Protein AF-Q0D8F5-F1 (afdb_monomer_lite)

Organism: Oryza sativa subsp. japonica (NCBI:txid39947)

InterPro domains:
  IPR024729 Ubiquitin carboxyl-terminal hydrolase 7, ICP0-binding domain [PF12436] (1-54)
  IPR029346 Ubiquitin carboxyl-terminal hydrolase, C-terminal [PF14533] (64-120)

Structure (mmCIF, N/CA/C/O backbone):
data_AF-Q0D8F5-F1
#
_entry.id   AF-Q0D8F5-F1
#
loop_
_atom_site.group_PDB
_atom_site.id
_atom_site.type_symbol
_atom_site.label_atom_id
_atom_site.label_alt_id
_atom_site.label_comp_id
_atom_site.label_asym_id
_atom_site.label_entity_id
_atom_site.label_seq_id
_atom_site.pdbx_PDB_ins_code
_atom_site.Cartn_x
_atom_site.Cartn_y
_atom_site.Cartn_z
_atom_site.occupancy
_atom_site.B_iso_or_equiv
_atom_site.auth_seq_id
_atom_site.auth_comp_id
_atom_site.auth_asym_id
_atom_site.auth_atom_id
_atom_site.pdbx_PDB_model_num
ATOM 1 N N . SER A 1 1 ? -15.114 -1.573 14.999 1.00 87.19 1 SER A N 1
ATOM 2 C CA . SER A 1 1 ? -14.340 -1.604 16.253 1.00 87.19 1 SER A CA 1
ATOM 3 C C . SER A 1 1 ? -12.970 -1.002 15.998 1.00 87.19 1 SER A C 1
ATOM 5 O O . SER A 1 1 ? -12.425 -1.235 14.929 1.00 87.19 1 SER A O 1
ATOM 7 N N . LYS A 1 2 ? -12.396 -0.254 16.951 1.00 90.31 2 LYS A N 1
ATOM 8 C CA . LYS A 1 2 ? -11.004 0.243 16.867 1.00 90.31 2 LYS A CA 1
ATOM 9 C C . LYS A 1 2 ? -9.956 -0.876 16.993 1.00 90.31 2 LYS A C 1
ATOM 11 O O . LYS A 1 2 ? -8.787 -0.652 16.701 1.00 90.31 2 LYS A O 1
ATOM 16 N N . ALA A 1 3 ? -10.387 -2.067 17.408 1.00 95.00 3 ALA A N 1
ATOM 17 C CA . ALA A 1 3 ? -9.555 -3.257 17.536 1.00 95.00 3 ALA A CA 1
ATOM 18 C C . ALA A 1 3 ? -9.446 -4.086 16.246 1.00 95.00 3 ALA A C 1
ATOM 20 O O . ALA A 1 3 ? -8.806 -5.129 16.281 1.00 95.00 3 ALA A O 1
ATOM 21 N N . PHE A 1 4 ? -10.072 -3.659 15.140 1.00 97.00 4 PHE A N 1
ATOM 22 C CA . PHE A 1 4 ? -9.976 -4.403 13.885 1.00 97.00 4 PHE A CA 1
ATOM 23 C C . PHE A 1 4 ? -8.530 -4.505 13.413 1.00 97.00 4 PHE A C 1
ATOM 25 O O . PHE A 1 4 ? -7.786 -3.527 13.478 1.00 97.00 4 PHE A O 1
ATOM 32 N N . THR A 1 5 ? -8.165 -5.683 12.932 1.00 97.38 5 THR A N 1
ATOM 33 C CA . THR A 1 5 ? -6.874 -5.966 12.315 1.00 97.38 5 THR A CA 1
ATOM 34 C C . THR A 1 5 ? -6.772 -5.345 10.924 1.00 97.38 5 THR A C 1
ATOM 36 O O . THR A 1 5 ? -7.772 -4.918 10.343 1.00 97.38 5 THR A O 1
ATOM 39 N N . TYR A 1 6 ? -5.561 -5.314 10.362 1.00 96.69 6 TYR A N 1
ATOM 40 C CA . TYR A 1 6 ? -5.345 -4.894 8.973 1.00 96.69 6 TYR A CA 1
ATOM 41 C C . TYR A 1 6 ? -6.269 -5.622 7.990 1.00 96.69 6 TYR A C 1
ATOM 43 O O . TYR A 1 6 ? -6.936 -4.970 7.188 1.00 96.69 6 TYR A O 1
ATOM 51 N N . ASP A 1 7 ? -6.344 -6.949 8.101 1.00 97.00 7 ASP A N 1
ATOM 52 C CA . ASP A 1 7 ? -7.105 -7.797 7.183 1.00 97.00 7 ASP A CA 1
ATOM 53 C C . ASP A 1 7 ? -8.617 -7.531 7.295 1.00 97.00 7 ASP A C 1
ATOM 55 O O . ASP A 1 7 ? -9.287 -7.336 6.284 1.00 97.00 7 ASP A O 1
ATOM 59 N N . GLU A 1 8 ? -9.145 -7.404 8.517 1.00 97.38 8 GLU A N 1
ATOM 60 C CA . GLU A 1 8 ? -10.563 -7.080 8.744 1.00 97.38 8 GLU A CA 1
ATOM 61 C C . GLU A 1 8 ? -10.942 -5.689 8.207 1.00 97.38 8 GLU A C 1
ATOM 63 O O . GLU A 1 8 ? -12.073 -5.472 7.762 1.00 97.38 8 GLU A O 1
ATOM 68 N N . VAL A 1 9 ? -10.017 -4.722 8.266 1.00 96.94 9 VAL A N 1
ATOM 69 C CA . VAL A 1 9 ? -10.238 -3.382 7.706 1.00 96.94 9 VAL A CA 1
ATOM 70 C C . VAL A 1 9 ? -10.306 -3.457 6.184 1.00 96.94 9 VAL A C 1
ATOM 72 O O . VAL A 1 9 ? -11.287 -2.980 5.612 1.00 96.94 9 VAL A O 1
ATOM 75 N N . VAL A 1 10 ? -9.316 -4.064 5.519 1.00 97.00 10 VAL A N 1
ATOM 76 C CA . VAL A 1 10 ? -9.320 -4.146 4.047 1.00 97.00 10 VAL A CA 1
ATOM 77 C C . VAL A 1 10 ? -10.474 -4.994 3.521 1.00 97.00 10 VAL A C 1
ATOM 79 O O . VAL A 1 10 ? -11.054 -4.628 2.507 1.00 97.00 10 VAL A O 1
ATOM 82 N N . GLU A 1 11 ? -10.887 -6.050 4.223 1.00 97.81 11 GLU A N 1
ATOM 83 C CA . GLU A 1 11 ? -12.049 -6.863 3.847 1.00 97.81 11 GLU A CA 1
ATOM 84 C C . GLU A 1 11 ? -13.341 -6.035 3.843 1.00 97.81 11 GLU A C 1
ATOM 86 O O . GLU A 1 11 ? -14.107 -6.057 2.879 1.00 97.81 11 GLU A O 1
ATOM 91 N N . LYS A 1 12 ? -13.560 -5.221 4.880 1.00 96.69 12 LYS A N 1
ATOM 92 C CA . LYS A 1 12 ? -14.721 -4.320 4.942 1.00 96.69 12 LYS A CA 1
ATOM 93 C C . LYS A 1 12 ? -14.679 -3.241 3.865 1.00 96.69 12 LYS A C 1
ATOM 95 O O . LYS A 1 12 ? -15.723 -2.895 3.310 1.00 96.69 12 LYS A O 1
ATOM 100 N N . VAL A 1 13 ? -13.495 -2.704 3.567 1.00 96.19 13 VAL A N 1
ATOM 101 C CA . VAL A 1 13 ? -13.326 -1.723 2.486 1.00 96.19 13 VAL A CA 1
ATOM 102 C C . VAL A 1 13 ? -13.603 -2.385 1.130 1.00 96.19 13 VAL A C 1
ATOM 104 O O . VAL A 1 13 ? -14.365 -1.834 0.342 1.00 96.19 13 VAL A O 1
ATOM 107 N N . ALA A 1 14 ? -13.092 -3.593 0.886 1.00 97.25 14 ALA A N 1
ATOM 108 C CA . ALA A 1 14 ? -13.333 -4.362 -0.336 1.00 97.25 14 ALA A CA 1
ATOM 109 C C . ALA A 1 14 ? -14.816 -4.645 -0.564 1.00 97.25 14 ALA A C 1
ATOM 111 O O . ALA A 1 14 ? -15.334 -4.340 -1.638 1.00 97.25 14 ALA A O 1
ATOM 112 N N . GLN A 1 15 ? -15.524 -5.112 0.468 1.00 97.50 15 GLN A N 1
ATOM 113 C CA . GLN A 1 15 ? -16.972 -5.327 0.416 1.00 97.50 15 GLN A CA 1
ATOM 114 C C . GLN A 1 15 ? -17.729 -4.046 0.050 1.00 97.50 15 GLN A C 1
ATOM 116 O O . GLN A 1 15 ? -18.699 -4.089 -0.704 1.00 97.50 15 GLN A O 1
ATOM 121 N N . LYS A 1 16 ? -17.289 -2.889 0.562 1.00 96.06 16 LYS A N 1
ATOM 122 C CA . LYS A 1 16 ? -17.939 -1.607 0.274 1.00 96.06 16 LYS A CA 1
ATOM 123 C C . LYS A 1 16 ? -17.662 -1.099 -1.143 1.00 96.06 16 LYS A C 1
ATOM 125 O O . LYS A 1 16 ? -18.508 -0.400 -1.697 1.00 96.06 16 LYS A O 1
ATOM 130 N N . LEU A 1 17 ? -16.498 -1.430 -1.698 1.00 94.38 17 LEU A N 1
ATOM 131 C CA . LEU A 1 17 ? -16.066 -1.031 -3.038 1.00 94.38 17 LEU A CA 1
ATOM 132 C C . LEU A 1 17 ? -16.448 -2.037 -4.132 1.00 94.38 17 LEU A C 1
ATOM 134 O O . LEU A 1 17 ? -16.329 -1.705 -5.307 1.00 94.38 17 LEU A O 1
ATOM 138 N N . GLY A 1 18 ? -16.888 -3.245 -3.769 1.00 95.06 18 GLY A N 1
ATOM 139 C CA . GLY A 1 18 ? -17.103 -4.334 -4.725 1.00 95.06 18 GLY A CA 1
ATOM 140 C C . GLY A 1 18 ? -15.795 -4.853 -5.331 1.00 95.06 18 GLY A C 1
ATOM 141 O O . GLY A 1 18 ? -15.766 -5.217 -6.500 1.00 95.06 18 GLY A O 1
ATOM 142 N N . VAL A 1 19 ? -14.702 -4.830 -4.562 1.00 95.44 19 VAL A N 1
ATOM 143 C CA . VAL A 1 19 ? -13.404 -5.380 -4.980 1.00 95.44 19 VAL A CA 1
ATOM 144 C C . VAL A 1 19 ? -13.337 -6.843 -4.552 1.00 95.44 19 VAL A C 1
ATOM 146 O O . VAL A 1 19 ? -13.473 -7.136 -3.367 1.00 95.44 19 VAL A O 1
ATOM 149 N N . ASP A 1 20 ? -13.087 -7.745 -5.501 1.00 95.38 20 ASP A N 1
ATOM 150 C CA . ASP A 1 20 ? -13.074 -9.195 -5.245 1.00 95.38 20 ASP A CA 1
ATOM 151 C C . ASP A 1 20 ? -11.933 -9.640 -4.319 1.00 95.38 20 ASP A C 1
ATOM 153 O O . ASP A 1 20 ? -12.087 -10.564 -3.525 1.00 95.38 20 ASP A O 1
ATOM 157 N N . ASP A 1 21 ? -10.776 -8.983 -4.428 1.00 96.31 21 ASP A N 1
ATOM 158 C CA . ASP A 1 21 ? -9.562 -9.321 -3.687 1.00 96.31 21 ASP A CA 1
ATOM 159 C C . ASP A 1 21 ? -9.172 -8.182 -2.726 1.00 96.31 21 ASP A C 1
ATOM 161 O O . ASP A 1 21 ? -8.612 -7.167 -3.163 1.00 96.31 21 ASP A O 1
ATOM 165 N N . PRO A 1 22 ? -9.413 -8.339 -1.410 1.00 97.25 22 PRO A N 1
ATOM 166 C CA . PRO A 1 22 ? -9.056 -7.340 -0.406 1.00 97.25 22 PRO A CA 1
ATOM 167 C C . PRO A 1 22 ? -7.564 -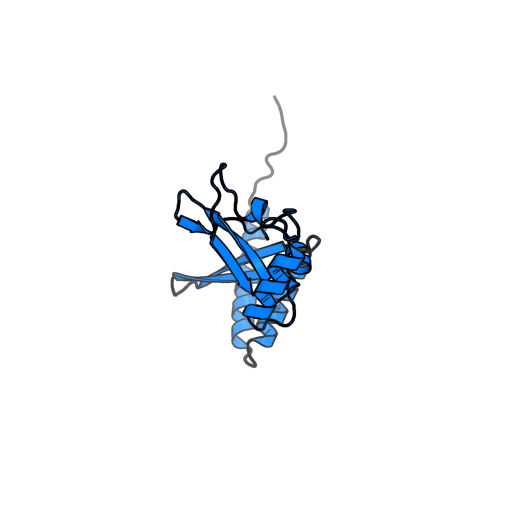7.013 -0.358 1.00 97.25 22 PRO A C 1
ATOM 169 O O . PRO A 1 22 ? -7.187 -5.913 0.044 1.00 97.25 22 PRO A O 1
ATOM 172 N N . THR A 1 23 ? -6.694 -7.931 -0.790 1.00 96.81 23 THR A N 1
ATOM 173 C CA . THR A 1 23 ? -5.243 -7.713 -0.762 1.00 96.81 23 THR A CA 1
ATOM 174 C C . THR A 1 23 ? -4.785 -6.675 -1.786 1.00 96.81 23 THR A C 1
ATOM 176 O O . THR A 1 23 ? -3.681 -6.146 -1.664 1.00 96.81 23 THR A O 1
ATOM 179 N N . LYS A 1 24 ? -5.636 -6.320 -2.757 1.00 96.75 24 LYS A N 1
ATOM 180 C CA . LYS A 1 24 ? -5.401 -5.218 -3.699 1.00 96.75 24 LYS A CA 1
ATOM 181 C C . LYS A 1 24 ? -5.669 -3.846 -3.090 1.00 96.75 24 LYS A C 1
ATOM 183 O O . LYS A 1 24 ? -5.403 -2.843 -3.738 1.00 96.75 24 LYS A O 1
ATOM 188 N N . ILE A 1 25 ? -6.174 -3.755 -1.864 1.00 97.00 25 ILE A N 1
ATOM 189 C CA . ILE A 1 25 ? -6.418 -2.464 -1.221 1.00 97.00 25 ILE A CA 1
ATOM 190 C C . ILE A 1 25 ? -5.158 -2.011 -0.495 1.00 97.00 25 ILE A C 1
ATOM 192 O O . ILE A 1 25 ? -4.633 -2.700 0.379 1.00 97.00 25 ILE A O 1
ATOM 196 N N . ARG A 1 26 ? -4.691 -0.806 -0.826 1.00 97.12 26 ARG A N 1
ATOM 197 C CA . ARG A 1 26 ? -3.614 -0.131 -0.098 1.00 97.12 26 ARG A CA 1
ATOM 198 C C . ARG A 1 26 ? -4.190 1.013 0.721 1.00 97.12 26 ARG A C 1
ATOM 200 O O . ARG A 1 26 ? -4.927 1.841 0.200 1.00 97.12 26 ARG A O 1
ATOM 207 N N . LEU A 1 27 ? -3.840 1.043 2.004 1.00 97.12 27 LEU A N 1
ATOM 208 C CA . LEU A 1 27 ? -4.324 2.025 2.972 1.00 97.12 27 LEU A CA 1
ATOM 209 C C . LEU A 1 27 ? -3.246 3.072 3.275 1.00 97.12 27 LEU A C 1
ATOM 211 O O . LEU A 1 27 ? -2.065 2.738 3.387 1.00 97.12 27 LEU A O 1
ATOM 215 N N . THR A 1 28 ? -3.658 4.320 3.483 1.00 97.25 28 THR A N 1
ATOM 216 C CA . THR A 1 28 ? -2.779 5.436 3.856 1.00 97.25 28 THR A CA 1
ATOM 217 C C . THR A 1 28 ? -3.416 6.249 4.977 1.00 97.25 28 THR A C 1
ATOM 219 O O . THR A 1 28 ? -4.539 6.731 4.838 1.00 97.25 28 THR A O 1
ATOM 222 N N . SER A 1 29 ? -2.704 6.423 6.093 1.00 95.81 29 SER A N 1
ATOM 223 C CA . SER A 1 29 ? -3.184 7.236 7.217 1.00 95.81 29 SER A CA 1
ATOM 224 C C . SER A 1 29 ? -3.277 8.716 6.858 1.00 95.81 29 SER A C 1
ATOM 226 O O . SER A 1 29 ? -2.539 9.219 6.006 1.00 95.81 29 SER A O 1
ATOM 228 N N . HIS A 1 30 ? -4.137 9.430 7.573 1.00 95.12 30 HIS A N 1
ATOM 229 C CA . HIS A 1 30 ? -4.252 10.876 7.482 1.00 95.12 30 HIS A CA 1
ATOM 230 C C . HIS A 1 30 ? -3.108 11.610 8.199 1.00 95.12 30 HIS A C 1
ATOM 232 O O . HIS A 1 30 ? -2.651 11.201 9.267 1.00 95.12 30 HIS A O 1
ATOM 238 N N . ASN A 1 31 ? -2.639 12.706 7.600 1.00 93.44 31 ASN A N 1
ATOM 239 C CA . ASN A 1 31 ? -1.706 13.640 8.214 1.00 93.44 31 ASN A CA 1
ATOM 240 C C . ASN A 1 31 ? -2.480 14.836 8.784 1.00 93.44 31 ASN A C 1
ATOM 242 O O . ASN A 1 31 ? -2.961 15.680 8.029 1.00 93.44 31 ASN A O 1
ATOM 246 N N . CYS A 1 32 ? -2.548 14.927 10.115 1.00 91.31 32 CYS A N 1
ATOM 247 C CA . CYS A 1 32 ? -3.276 15.982 10.821 1.00 91.31 32 CYS A CA 1
ATOM 248 C C . CYS A 1 32 ? -2.731 17.401 10.583 1.00 91.31 32 CYS A C 1
ATOM 250 O O . CYS A 1 32 ? -3.480 18.365 10.730 1.00 91.31 32 CYS A O 1
ATOM 252 N N . TYR A 1 33 ? -1.467 17.558 10.180 1.00 91.50 33 TYR A N 1
ATOM 253 C CA . TYR A 1 33 ? -0.894 18.877 9.906 1.00 91.50 33 TYR A CA 1
ATOM 254 C C . TYR A 1 33 ? -1.240 19.381 8.507 1.00 91.50 33 TYR A C 1
ATOM 256 O O . TYR A 1 33 ? -1.651 20.526 8.348 1.00 91.50 33 TYR A O 1
ATOM 264 N N . SER A 1 34 ? -1.071 18.536 7.488 1.00 93.25 34 SER A N 1
ATOM 265 C CA . SER A 1 34 ? -1.300 18.927 6.091 1.00 93.25 34 SER A CA 1
ATOM 266 C C . SER A 1 34 ? -2.729 18.689 5.613 1.00 93.25 34 SER A C 1
ATOM 268 O O . SER A 1 34 ? -3.063 19.099 4.506 1.00 93.25 34 SER A O 1
ATOM 270 N N . GLN A 1 35 ? -3.556 18.007 6.412 1.00 92.00 35 GLN A N 1
ATOM 271 C CA . GLN A 1 35 ? -4.910 17.589 6.042 1.00 92.00 35 GLN A CA 1
ATOM 272 C C . GLN A 1 35 ? -4.940 16.754 4.745 1.00 92.00 35 GLN A C 1
ATOM 274 O O . GLN A 1 35 ? -5.882 16.801 3.957 1.00 92.00 35 GLN A O 1
ATOM 279 N N . GLN A 1 36 ? -3.877 15.980 4.516 1.00 93.62 36 GLN A N 1
ATOM 280 C CA . GLN A 1 36 ? -3.661 15.154 3.326 1.00 93.62 36 GLN A CA 1
ATOM 281 C C . GLN A 1 36 ? -3.246 13.730 3.725 1.00 93.62 36 GLN A C 1
ATOM 283 O O . GLN A 1 36 ? -2.868 13.500 4.878 1.00 93.62 36 GLN A O 1
ATOM 288 N N . PRO A 1 37 ? -3.280 12.753 2.801 1.00 95.12 37 PRO A N 1
ATOM 289 C CA . PRO A 1 37 ? -2.692 11.443 3.052 1.00 95.12 37 PRO A CA 1
ATOM 290 C C . PRO A 1 37 ? -1.212 11.570 3.428 1.00 95.12 37 PRO A C 1
ATOM 292 O O . PRO A 1 37 ? -0.488 12.414 2.893 1.00 95.12 37 PRO A O 1
ATOM 295 N N . LYS A 1 38 ? -0.727 10.711 4.330 1.00 93.50 38 LYS A N 1
ATOM 296 C CA . LYS A 1 38 ? 0.712 10.621 4.595 1.00 93.50 38 LYS A CA 1
ATOM 297 C C . LYS A 1 38 ? 1.465 10.247 3.309 1.00 93.50 38 LYS A C 1
ATOM 299 O O . LYS A 1 38 ? 0.974 9.423 2.541 1.00 93.50 38 LYS A O 1
ATOM 304 N N . PRO A 1 39 ? 2.698 10.752 3.107 1.00 91.62 39 PRO A N 1
ATOM 305 C CA . PRO A 1 39 ? 3.488 10.428 1.915 1.00 91.62 39 PRO A CA 1
ATOM 306 C C . PRO A 1 39 ? 3.767 8.932 1.734 1.00 91.62 39 PRO A C 1
ATOM 308 O O . PRO A 1 39 ? 4.021 8.475 0.623 1.00 91.62 39 PRO A O 1
ATOM 311 N N . GLN A 1 40 ? 3.773 8.176 2.834 1.00 92.50 40 GLN A N 1
ATOM 312 C CA . GLN A 1 40 ? 4.045 6.747 2.833 1.00 92.50 40 GLN A CA 1
ATOM 313 C C . GLN A 1 40 ? 2.775 5.979 3.214 1.00 92.50 40 GLN A C 1
ATOM 315 O O . GLN A 1 40 ? 2.249 6.207 4.311 1.00 92.50 40 GLN A O 1
ATOM 320 N N . PRO A 1 41 ? 2.304 5.060 2.352 1.00 95.31 41 PRO A N 1
ATOM 321 C CA . PRO A 1 41 ? 1.189 4.187 2.679 1.00 95.31 41 PRO A CA 1
ATOM 322 C C . PRO A 1 41 ? 1.569 3.204 3.791 1.00 95.31 41 PRO A C 1
ATOM 324 O O . PRO A 1 41 ? 2.746 2.903 4.024 1.00 95.31 41 PRO A O 1
ATOM 327 N N . ILE A 1 42 ? 0.555 2.666 4.461 1.00 96.00 42 ILE A N 1
ATOM 328 C CA . ILE A 1 42 ? 0.714 1.616 5.466 1.00 96.00 42 ILE A CA 1
ATOM 329 C C . ILE A 1 42 ? 1.191 0.345 4.757 1.00 96.00 42 ILE A C 1
ATOM 331 O O . ILE A 1 42 ? 0.642 -0.057 3.727 1.00 96.00 42 ILE A O 1
ATOM 335 N N . LYS A 1 43 ? 2.236 -0.298 5.293 1.00 95.75 43 LYS A N 1
ATOM 336 C CA . LYS A 1 43 ? 2.732 -1.559 4.725 1.00 95.75 43 LYS A CA 1
ATOM 337 C C . LYS A 1 43 ? 1.724 -2.691 4.938 1.00 95.75 43 LYS A C 1
ATOM 339 O O . LYS A 1 43 ? 0.921 -2.614 5.864 1.00 95.75 43 LYS A O 1
ATOM 344 N N . TYR A 1 44 ? 1.792 -3.752 4.130 1.00 96.25 44 TYR A N 1
ATOM 345 C CA . TYR A 1 44 ? 0.928 -4.915 4.328 1.00 96.25 44 TYR A CA 1
ATOM 346 C C . TYR A 1 44 ? 1.110 -5.469 5.745 1.00 96.25 44 TYR A C 1
ATOM 348 O O . TYR A 1 44 ? 2.229 -5.828 6.117 1.00 96.25 44 TYR A O 1
ATOM 356 N N . ARG A 1 45 ? 0.033 -5.452 6.545 1.00 95.31 45 ARG A N 1
ATOM 357 C CA . ARG A 1 45 ? 0.049 -5.811 7.977 1.00 95.31 45 ARG A CA 1
ATOM 358 C C . ARG A 1 45 ? 1.136 -5.089 8.791 1.00 95.31 45 ARG A C 1
ATOM 360 O O . ARG A 1 45 ? 1.640 -5.609 9.778 1.00 95.31 45 ARG A O 1
ATOM 367 N N . GLY A 1 46 ? 1.520 -3.882 8.370 1.00 93.25 46 GLY A N 1
ATOM 368 C CA .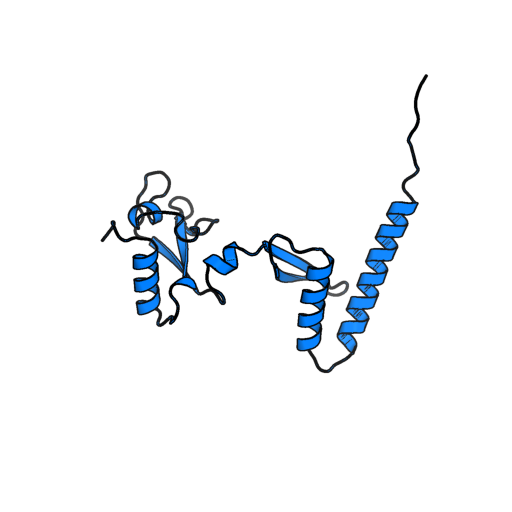 GLY A 1 46 ? 2.573 -3.094 9.020 1.00 93.25 46 GLY A CA 1
ATOM 369 C C . GLY A 1 46 ? 2.146 -2.446 10.337 1.00 93.25 46 GLY A C 1
ATOM 370 O O . GLY A 1 46 ? 2.982 -1.867 11.024 1.00 93.25 46 GLY A O 1
ATOM 371 N N . VAL A 1 47 ? 0.857 -2.517 10.658 1.00 93.94 47 VAL A N 1
ATOM 372 C CA . VAL A 1 47 ? 0.245 -2.058 11.905 1.00 93.94 47 VAL A CA 1
ATOM 373 C C . VAL A 1 47 ? -0.783 -3.092 12.340 1.00 93.94 47 VAL A C 1
ATOM 375 O O . VAL A 1 47 ? -1.426 -3.720 11.494 1.00 93.94 47 VAL A O 1
ATOM 378 N N . GLU A 1 48 ? -0.926 -3.277 13.648 1.00 93.00 48 GLU A N 1
ATOM 379 C CA . GLU A 1 48 ? -1.760 -4.348 14.188 1.00 93.00 48 GLU A CA 1
ATOM 380 C C . GLU A 1 48 ? -3.239 -3.984 14.183 1.00 93.00 48 GLU A C 1
ATOM 382 O O . GLU A 1 48 ? -4.064 -4.815 13.810 1.00 93.00 48 GLU A O 1
ATOM 387 N N . ARG A 1 49 ? -3.584 -2.756 14.594 1.00 96.19 49 ARG A N 1
ATOM 388 C CA . ARG A 1 49 ? -4.976 -2.358 14.824 1.00 96.19 49 ARG A CA 1
ATOM 389 C C . ARG A 1 49 ? -5.367 -1.130 14.018 1.00 96.19 49 ARG A C 1
ATOM 391 O O . ARG A 1 49 ? -4.551 -0.256 13.731 1.00 96.19 49 ARG A O 1
ATOM 398 N N . LEU A 1 50 ? -6.663 -1.010 13.737 1.00 95.62 50 LEU A N 1
ATOM 399 C CA . LEU A 1 50 ? -7.260 0.172 13.120 1.00 95.62 50 LEU A CA 1
ATOM 400 C C . LEU A 1 50 ? -6.929 1.443 13.908 1.00 95.62 50 LEU A C 1
ATOM 402 O O . LEU A 1 50 ? -6.672 2.480 13.309 1.00 95.62 50 LEU A O 1
ATOM 406 N N . LEU A 1 51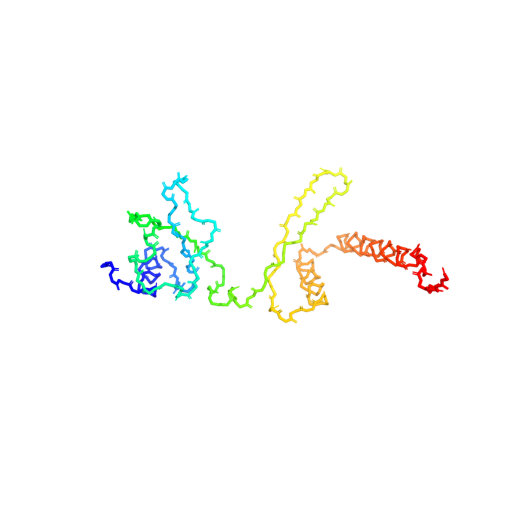 ? -6.892 1.371 15.242 1.00 95.06 51 LEU A N 1
ATOM 407 C CA . LEU A 1 51 ? -6.472 2.505 16.065 1.00 95.06 51 LEU A CA 1
ATOM 408 C C . LEU A 1 51 ? -5.081 3.027 15.668 1.00 95.06 51 LEU A C 1
ATOM 410 O O . LEU A 1 51 ? -4.905 4.234 15.541 1.00 95.06 51 LEU A O 1
ATOM 414 N N . ASP A 1 52 ? -4.130 2.135 15.400 1.00 94.62 52 ASP A N 1
ATOM 415 C CA . ASP A 1 52 ? -2.761 2.504 15.029 1.00 94.62 52 ASP A CA 1
ATOM 416 C C . ASP A 1 52 ? -2.695 3.102 13.616 1.00 94.62 52 ASP A C 1
ATOM 418 O O . ASP A 1 52 ? -1.872 3.972 13.343 1.00 94.62 52 ASP A O 1
ATOM 422 N N . MET A 1 53 ? -3.599 2.690 12.716 1.00 94.88 53 MET A N 1
ATOM 423 C CA . MET A 1 53 ? -3.746 3.295 11.382 1.00 94.88 53 MET A CA 1
ATOM 424 C C . MET A 1 53 ? -4.245 4.740 11.452 1.00 94.88 53 MET A C 1
ATOM 426 O O . MET A 1 53 ? -3.959 5.531 10.553 1.00 94.88 53 MET A O 1
ATOM 430 N N . LEU A 1 54 ? -5.012 5.060 12.492 1.00 95.06 54 LEU A N 1
ATOM 431 C CA . LEU A 1 54 ? -5.705 6.330 12.682 1.00 95.06 54 LEU A CA 1
ATOM 432 C C . LEU A 1 54 ? -4.907 7.339 13.522 1.00 95.06 54 LEU A C 1
ATOM 434 O O . LEU A 1 54 ? -5.273 8.514 13.568 1.00 95.06 54 LEU A O 1
ATOM 438 N N . ILE A 1 55 ? -3.832 6.909 14.188 1.00 93.81 55 ILE A N 1
ATOM 439 C CA . ILE A 1 55 ? -3.005 7.782 15.026 1.00 93.81 55 ILE A CA 1
ATOM 440 C C . ILE A 1 55 ? -1.852 8.384 14.217 1.00 93.81 55 ILE A C 1
ATOM 442 O O . ILE A 1 55 ? -1.035 7.689 13.609 1.00 93.81 55 ILE A O 1
ATOM 446 N N . HIS A 1 56 ? -1.723 9.706 14.290 1.00 91.06 56 HIS A N 1
ATOM 447 C CA . HIS A 1 56 ? -0.558 10.440 13.819 1.00 91.06 56 HIS A CA 1
ATOM 448 C C . HIS A 1 56 ? -0.139 11.475 14.869 1.00 91.06 56 HIS A C 1
ATOM 450 O O . HIS A 1 56 ? -0.951 12.300 15.269 1.00 91.06 56 HIS A O 1
ATOM 456 N N . TYR A 1 57 ? 1.111 11.417 15.349 1.00 86.81 57 TYR A N 1
ATOM 457 C CA . TYR A 1 57 ? 1.633 12.313 16.400 1.00 86.81 57 TYR A CA 1
ATOM 458 C C . TYR A 1 57 ? 0.715 12.427 17.633 1.00 86.81 57 TYR A C 1
ATOM 460 O O . TYR A 1 57 ? 0.383 13.520 18.082 1.00 86.81 57 TYR A O 1
ATOM 468 N N . ASN A 1 58 ? 0.275 11.284 18.168 1.00 86.75 58 ASN A N 1
ATOM 469 C CA . ASN A 1 58 ? -0.672 11.182 19.290 1.00 86.75 58 ASN A CA 1
ATOM 470 C C . ASN A 1 58 ? -2.047 11.837 19.060 1.00 86.75 58 ASN A C 1
ATOM 472 O O . ASN A 1 58 ? -2.868 11.862 19.975 1.00 86.75 58 ASN A O 1
ATOM 476 N N . GLN A 1 59 ? -2.345 12.309 17.849 1.00 89.31 59 GLN A N 1
ATOM 477 C CA . GLN A 1 59 ? -3.685 12.721 17.457 1.00 89.31 59 GLN A CA 1
ATOM 478 C C . GLN A 1 59 ? -4.374 11.574 16.731 1.00 89.31 59 GLN A C 1
ATOM 480 O O . GLN A 1 59 ? -3.815 10.972 15.816 1.00 89.31 59 GLN A O 1
ATOM 485 N N . THR A 1 60 ? -5.591 11.256 17.162 1.00 91.06 60 THR A N 1
ATOM 486 C CA . THR A 1 60 ? -6.423 10.256 16.489 1.00 91.06 60 THR A CA 1
ATOM 487 C C . THR A 1 60 ? -7.287 10.961 15.453 1.00 91.06 60 THR A C 1
ATOM 489 O O . THR A 1 60 ? -8.023 11.881 15.800 1.00 91.06 60 THR A O 1
ATOM 492 N N . SER A 1 61 ? -7.204 10.523 14.203 1.00 91.00 61 SER A N 1
ATOM 493 C CA . SER A 1 61 ? -8.123 10.900 13.132 1.00 91.00 61 SER A CA 1
ATOM 494 C C . SER A 1 61 ? -9.172 9.802 12.939 1.00 91.00 61 SER A C 1
ATOM 496 O O . SER A 1 61 ? -9.001 8.672 13.385 1.00 91.00 61 SER A O 1
ATOM 498 N N . ASP A 1 62 ? -10.275 10.115 12.281 1.00 91.31 62 ASP A N 1
ATOM 499 C CA . ASP A 1 62 ? -11.266 9.167 11.772 1.00 91.31 62 ASP A CA 1
ATOM 500 C C . ASP A 1 62 ? -11.134 8.944 10.253 1.00 91.31 62 ASP A C 1
ATOM 502 O O . ASP A 1 62 ? -11.941 8.235 9.654 1.00 91.31 62 ASP A O 1
ATOM 506 N N . ILE A 1 63 ? -10.088 9.505 9.632 1.00 93.38 63 ILE A N 1
ATOM 507 C CA . ILE A 1 63 ? -9.855 9.470 8.187 1.00 93.38 63 ILE A CA 1
ATOM 508 C C . ILE A 1 63 ? -8.783 8.433 7.839 1.00 93.38 63 ILE A C 1
ATOM 510 O O . ILE A 1 63 ? -7.660 8.455 8.351 1.00 93.38 63 ILE A O 1
ATOM 514 N N . LEU A 1 64 ? -9.116 7.566 6.883 1.00 94.75 64 LEU A N 1
ATOM 515 C CA . LEU A 1 64 ? -8.195 6.630 6.252 1.00 94.75 64 LEU A CA 1
ATOM 516 C C . LEU A 1 64 ? -8.389 6.687 4.736 1.00 94.75 64 LEU A C 1
ATOM 518 O O . LEU A 1 64 ? -9.509 6.565 4.243 1.00 94.75 64 LEU A O 1
ATOM 522 N N . TYR A 1 65 ? -7.302 6.879 3.998 1.00 96.56 65 TYR A N 1
ATOM 523 C CA . TYR A 1 65 ? -7.326 6.886 2.539 1.00 96.56 65 TYR A CA 1
ATOM 524 C C . TYR A 1 65 ? -7.069 5.480 2.012 1.00 96.56 65 TYR A C 1
ATOM 526 O O . TYR A 1 65 ? -6.341 4.701 2.633 1.00 96.56 65 TYR A O 1
ATOM 534 N N . TYR A 1 66 ? -7.638 5.171 0.853 1.00 96.81 66 TYR A N 1
ATOM 535 C CA . TYR A 1 66 ? -7.445 3.894 0.185 1.00 96.81 66 TYR A CA 1
ATOM 536 C C . TYR A 1 66 ? -7.183 4.094 -1.306 1.00 96.81 66 TYR A C 1
ATOM 538 O O . TYR A 1 66 ? -7.561 5.105 -1.896 1.00 96.81 66 TYR A O 1
ATOM 546 N N . GLU A 1 67 ? -6.576 3.090 -1.915 1.00 95.19 67 GLU A N 1
ATOM 547 C CA . GLU A 1 67 ? -6.502 2.928 -3.361 1.00 95.19 67 GLU A CA 1
ATOM 548 C C . GLU A 1 67 ? -6.593 1.442 -3.714 1.00 95.19 67 GLU A C 1
ATOM 550 O O . GLU A 1 67 ? -6.186 0.581 -2.927 1.00 95.19 67 GLU A O 1
ATOM 555 N N . VAL A 1 68 ? -7.136 1.150 -4.895 1.00 95.81 68 VAL A N 1
ATOM 556 C CA . VAL A 1 68 ? -7.229 -0.211 -5.432 1.00 95.81 68 VAL A CA 1
ATOM 557 C C . VAL A 1 68 ? -6.068 -0.422 -6.395 1.00 95.81 68 VAL A C 1
ATOM 559 O O . VAL A 1 68 ? -5.911 0.305 -7.374 1.00 95.81 68 VAL A O 1
ATOM 562 N N . LEU A 1 69 ? -5.235 -1.403 -6.083 1.00 93.31 69 LEU A N 1
ATOM 563 C CA . LEU A 1 69 ? -4.080 -1.805 -6.863 1.00 93.31 69 LEU A CA 1
ATOM 564 C C . LEU A 1 69 ? -4.485 -2.790 -7.961 1.00 93.31 69 LEU A C 1
ATOM 566 O O . LEU A 1 69 ? -5.488 -3.494 -7.875 1.00 93.31 69 LEU A O 1
ATOM 570 N N . ASP A 1 70 ? -3.645 -2.883 -8.981 1.00 90.25 70 ASP A N 1
ATOM 571 C CA . ASP A 1 70 ? -3.784 -3.860 -10.056 1.00 90.25 70 ASP A CA 1
ATOM 572 C C . ASP A 1 70 ? -3.271 -5.259 -9.669 1.00 90.25 70 ASP A C 1
ATOM 574 O O . ASP A 1 70 ? -3.767 -6.262 -10.184 1.00 90.25 70 ASP A O 1
ATOM 578 N N . ILE A 1 71 ? -2.339 -5.333 -8.715 1.00 92.94 71 ILE A N 1
ATOM 579 C CA . ILE A 1 71 ? -1.804 -6.572 -8.130 1.00 92.94 71 ILE A CA 1
ATOM 580 C C . ILE A 1 71 ? -1.915 -6.551 -6.594 1.00 92.94 71 ILE A C 1
ATOM 582 O O . ILE A 1 71 ? -1.950 -5.461 -6.011 1.00 92.94 71 ILE A O 1
ATOM 586 N N . PRO A 1 72 ? -1.932 -7.715 -5.918 1.00 96.56 72 PRO A N 1
ATOM 587 C CA . PRO A 1 72 ? -1.909 -7.798 -4.458 1.00 96.56 72 PRO A CA 1
ATOM 588 C C . PRO A 1 72 ? -0.788 -6.963 -3.823 1.00 96.56 72 PRO A C 1
ATOM 590 O O . PRO A 1 72 ? 0.365 -6.992 -4.259 1.00 96.56 72 PRO A O 1
ATOM 593 N N . LEU A 1 73 ? -1.095 -6.243 -2.742 1.00 95.38 73 LEU A N 1
ATOM 594 C CA . LEU A 1 73 ? -0.124 -5.428 -2.011 1.00 95.38 73 LEU A CA 1
ATOM 595 C C . LEU A 1 73 ? 1.111 -6.222 -1.536 1.00 95.38 73 LEU A C 1
ATOM 597 O O . LEU A 1 73 ? 2.214 -5.686 -1.672 1.00 95.38 73 LEU A O 1
ATOM 601 N N . PRO A 1 74 ? 0.997 -7.466 -1.017 1.00 95.06 74 PRO A N 1
ATOM 602 C CA . PRO A 1 74 ? 2.170 -8.259 -0.643 1.00 95.06 74 PRO A CA 1
ATOM 603 C C . PRO A 1 74 ? 3.128 -8.480 -1.818 1.00 95.06 74 PRO A C 1
ATOM 605 O O . PRO A 1 74 ? 4.341 -8.322 -1.672 1.00 95.06 74 PRO A O 1
ATOM 608 N N . GLU A 1 75 ? 2.577 -8.776 -2.997 1.00 94.06 75 GLU A N 1
ATOM 609 C CA . GLU A 1 75 ? 3.345 -8.952 -4.229 1.00 94.06 75 GLU A CA 1
ATOM 610 C C . GLU A 1 75 ? 3.978 -7.631 -4.655 1.00 94.06 75 GLU A C 1
ATOM 612 O O . GLU A 1 75 ? 5.184 -7.568 -4.884 1.00 94.06 75 GLU A O 1
ATOM 617 N N . LEU A 1 76 ? 3.208 -6.538 -4.652 1.00 91.69 76 LEU A N 1
ATOM 618 C CA . LEU A 1 76 ? 3.715 -5.207 -4.974 1.00 91.69 76 LEU A CA 1
ATOM 619 C C . LEU A 1 76 ? 4.902 -4.806 -4.082 1.00 91.69 76 LEU A C 1
ATOM 621 O O . LEU A 1 76 ? 5.865 -4.216 -4.567 1.00 91.69 76 LEU A O 1
ATOM 625 N N . GLN A 1 77 ? 4.865 -5.140 -2.788 1.00 90.31 77 GLN A N 1
ATOM 626 C CA . GLN A 1 77 ? 5.941 -4.847 -1.831 1.00 90.31 77 GLN A CA 1
ATOM 627 C C . GLN A 1 77 ? 7.169 -5.761 -1.969 1.00 90.31 77 GLN A C 1
ATOM 629 O O . GLN A 1 77 ? 8.266 -5.429 -1.486 1.00 90.31 77 GLN A O 1
ATOM 634 N N . ALA A 1 78 ? 7.017 -6.904 -2.637 1.00 89.56 78 ALA A N 1
ATOM 635 C CA . ALA A 1 78 ? 8.127 -7.760 -3.030 1.00 89.56 78 ALA A CA 1
ATOM 636 C C . ALA A 1 78 ? 8.887 -7.207 -4.251 1.00 89.56 78 ALA A C 1
ATOM 638 O O . ALA A 1 78 ? 10.045 -7.578 -4.455 1.00 89.56 78 ALA A O 1
ATOM 639 N N . LEU A 1 79 ? 8.297 -6.269 -5.000 1.00 88.19 79 LEU A N 1
ATOM 640 C CA . LEU A 1 79 ? 8.893 -5.647 -6.183 1.00 88.19 79 LEU A CA 1
ATOM 641 C C . LEU A 1 79 ? 9.639 -4.343 -5.845 1.00 88.19 79 LEU A C 1
ATOM 643 O O . LEU A 1 79 ? 9.342 -3.636 -4.882 1.00 88.19 79 LEU A O 1
ATOM 647 N N . LYS A 1 80 ? 10.623 -3.999 -6.675 1.00 81.75 80 LYS A N 1
ATOM 648 C CA . LYS A 1 80 ? 11.186 -2.652 -6.801 1.00 81.75 80 LYS A CA 1
ATOM 649 C C . LYS A 1 80 ? 10.478 -1.929 -7.937 1.00 81.75 80 LYS A C 1
ATOM 651 O O . LYS A 1 80 ? 10.276 -2.494 -9.008 1.00 81.75 80 LYS A O 1
ATOM 656 N N . THR A 1 81 ? 10.139 -0.663 -7.707 1.00 79.75 81 THR A N 1
ATOM 657 C CA . THR A 1 81 ? 9.613 0.218 -8.753 1.00 79.75 81 THR A CA 1
ATOM 658 C C . THR A 1 81 ? 10.731 1.122 -9.255 1.00 79.75 81 THR A C 1
ATOM 660 O O . THR A 1 81 ? 11.292 1.900 -8.487 1.00 79.75 81 THR A O 1
ATOM 663 N N . LEU A 1 82 ? 11.047 1.020 -10.539 1.00 75.88 82 LEU A N 1
ATOM 664 C CA . LEU A 1 82 ? 11.950 1.904 -11.260 1.00 75.88 82 LEU A CA 1
ATOM 665 C C . LEU A 1 82 ? 11.112 2.915 -12.036 1.00 75.88 82 LEU A C 1
ATOM 667 O O . LEU A 1 82 ? 10.266 2.535 -12.843 1.00 75.88 82 LEU A O 1
ATOM 671 N N . LYS A 1 83 ? 11.340 4.203 -11.786 1.00 72.25 83 LYS A N 1
ATOM 672 C CA . LYS A 1 83 ? 10.770 5.277 -12.600 1.00 72.25 83 LYS A CA 1
ATOM 673 C C . LYS A 1 83 ? 11.764 5.611 -13.701 1.00 72.25 83 LYS A C 1
ATOM 675 O O . LYS A 1 83 ? 12.873 6.048 -13.411 1.00 72.25 83 LYS A O 1
ATOM 680 N N . VAL A 1 84 ? 11.367 5.375 -14.942 1.00 73.12 84 VAL A N 1
ATOM 681 C CA . VAL A 1 84 ? 12.136 5.723 -16.131 1.00 73.12 84 VAL A CA 1
ATOM 682 C C . VAL A 1 84 ? 11.536 6.992 -16.707 1.00 73.12 84 VAL A C 1
ATOM 684 O O . VAL A 1 84 ? 10.369 7.014 -17.094 1.00 73.12 84 VAL A O 1
ATOM 687 N N . THR A 1 85 ? 12.336 8.046 -16.740 1.00 69.81 85 THR A N 1
ATOM 688 C CA . THR A 1 85 ? 11.952 9.326 -17.325 1.00 69.81 85 THR A CA 1
ATOM 689 C C . THR A 1 85 ? 12.467 9.380 -18.758 1.00 69.81 85 THR A C 1
ATOM 691 O O . THR A 1 85 ? 13.672 9.283 -18.986 1.00 69.81 85 THR A O 1
ATOM 694 N N . TYR A 1 86 ? 11.562 9.513 -19.721 1.00 67.94 86 TYR A N 1
ATOM 695 C CA . TYR A 1 86 ? 11.878 9.704 -21.129 1.00 67.94 86 TYR A CA 1
ATOM 696 C C . TYR A 1 86 ? 11.686 11.174 -21.496 1.00 67.94 86 TYR A C 1
ATOM 698 O O . TYR A 1 86 ? 10.596 11.727 -21.345 1.00 67.94 86 TYR A O 1
ATOM 706 N N . HIS A 1 87 ? 12.760 11.790 -21.983 1.00 67.69 87 HIS A N 1
ATOM 707 C CA . HIS A 1 87 ? 12.745 13.149 -22.505 1.00 67.69 87 HIS A CA 1
ATOM 708 C C . HIS A 1 87 ? 12.595 13.099 -24.020 1.00 67.69 87 HIS A C 1
ATOM 710 O O . HIS A 1 87 ? 13.461 12.570 -24.722 1.00 67.69 87 HIS A O 1
ATOM 716 N N . HIS A 1 88 ? 11.505 13.663 -24.531 1.00 59.97 88 HIS A N 1
ATOM 717 C CA . HIS A 1 88 ? 11.321 13.796 -25.965 1.00 59.97 88 HIS A CA 1
ATOM 718 C C . HIS A 1 88 ? 12.130 14.997 -26.474 1.00 59.97 88 HIS A C 1
ATOM 720 O O . HIS A 1 88 ? 11.794 16.147 -26.193 1.00 59.97 88 HIS A O 1
ATOM 726 N N . GLY A 1 89 ? 13.193 14.726 -27.239 1.00 55.84 89 GLY A N 1
ATOM 727 C CA . GLY A 1 89 ? 14.200 15.723 -27.637 1.00 55.84 89 GLY A CA 1
ATOM 728 C C . GLY A 1 89 ? 13.698 16.919 -28.457 1.00 55.84 89 GLY A C 1
ATOM 729 O O . GLY A 1 89 ? 14.442 17.876 -28.631 1.00 55.84 89 GLY A O 1
ATOM 730 N N . THR A 1 90 ? 12.459 16.896 -28.955 1.00 60.66 90 THR A N 1
ATOM 731 C CA . THR A 1 90 ? 11.895 17.962 -29.802 1.00 60.66 90 THR A CA 1
ATOM 732 C C . THR A 1 90 ? 10.704 18.697 -29.192 1.00 60.66 90 THR A C 1
ATOM 734 O O . THR A 1 90 ? 10.262 19.686 -29.767 1.00 60.66 90 THR A O 1
ATOM 737 N N . LYS A 1 91 ? 10.132 18.212 -28.082 1.00 59.50 91 LYS A N 1
ATOM 738 C CA . LYS A 1 91 ? 8.879 18.758 -27.520 1.00 59.50 91 LYS A CA 1
ATOM 739 C C . LYS A 1 91 ? 8.965 19.182 -26.057 1.00 59.50 91 LYS A C 1
ATOM 741 O O . LYS A 1 91 ? 7.952 19.597 -25.510 1.00 59.50 91 LYS A O 1
ATOM 746 N N . ASP A 1 92 ? 10.140 19.059 -25.437 1.00 60.34 92 ASP A N 1
ATOM 747 C CA . ASP A 1 92 ? 10.335 19.298 -23.996 1.00 60.34 92 ASP A CA 1
ATOM 748 C C . ASP A 1 92 ? 9.336 18.511 -23.118 1.00 60.34 92 ASP A C 1
ATOM 750 O O . ASP A 1 92 ? 9.033 18.847 -21.975 1.00 60.34 92 ASP A O 1
ATOM 754 N N . GLU A 1 93 ? 8.794 17.429 -23.682 1.00 53.72 93 GLU A N 1
ATOM 755 C CA . GLU A 1 93 ? 7.759 16.614 -23.074 1.00 53.72 93 GLU A CA 1
ATOM 756 C C . GLU A 1 93 ? 8.437 15.465 -22.332 1.00 53.72 93 GLU A C 1
ATOM 758 O O . GLU A 1 93 ? 9.214 14.689 -22.903 1.00 53.72 93 GLU A O 1
ATOM 763 N N . VAL A 1 94 ? 8.165 15.391 -21.032 1.00 63.41 94 VAL A N 1
ATOM 764 C CA . VAL A 1 94 ? 8.761 14.416 -20.127 1.00 63.41 94 VAL A CA 1
ATOM 765 C C . VAL A 1 94 ? 7.708 13.376 -19.783 1.00 63.41 94 VAL A C 1
ATOM 767 O O . VAL A 1 94 ? 6.749 13.663 -19.068 1.00 63.41 94 VAL A O 1
ATOM 770 N N . SER A 1 95 ? 7.886 12.152 -20.274 1.00 64.00 95 SER A N 1
ATOM 771 C CA . SER A 1 95 ? 7.022 11.024 -19.914 1.00 64.00 95 SER A CA 1
ATOM 772 C C . SER A 1 95 ? 7.710 10.161 -18.861 1.00 64.00 95 SER A C 1
ATOM 774 O O . SER A 1 95 ? 8.883 9.813 -18.985 1.00 64.00 95 SER A O 1
ATOM 776 N N . VAL A 1 96 ? 6.995 9.837 -17.783 1.00 66.31 96 VAL A N 1
ATOM 777 C CA . VAL A 1 96 ? 7.511 8.998 -16.695 1.00 66.31 96 VAL A CA 1
ATOM 778 C C . VAL A 1 96 ? 6.820 7.646 -16.749 1.00 66.31 96 VAL A C 1
ATOM 780 O O . VAL A 1 96 ? 5.620 7.537 -16.505 1.00 66.31 96 VAL A O 1
ATOM 783 N N . HIS A 1 97 ? 7.589 6.597 -17.016 1.00 72.06 97 HIS A N 1
ATOM 784 C CA . HIS A 1 97 ? 7.115 5.220 -17.014 1.00 72.06 97 HIS A CA 1
ATOM 785 C C . HIS A 1 97 ? 7.570 4.504 -15.745 1.00 72.06 97 HIS A C 1
ATOM 787 O O . HIS A 1 97 ? 8.743 4.532 -15.383 1.00 72.06 97 HIS A O 1
ATOM 793 N N . SER A 1 98 ? 6.638 3.846 -15.055 1.00 69.19 98 SER A N 1
ATOM 794 C CA . SER A 1 98 ? 6.951 3.048 -13.866 1.00 69.19 98 SER A CA 1
ATOM 795 C C . SER A 1 98 ? 7.051 1.571 -14.233 1.00 69.19 98 SER A C 1
ATOM 797 O O . SER A 1 98 ? 6.108 0.977 -14.752 1.00 69.19 98 SER A O 1
ATOM 799 N N . ILE A 1 99 ? 8.202 0.976 -13.945 1.00 78.00 99 ILE A N 1
ATOM 800 C CA . ILE A 1 99 ? 8.510 -0.432 -14.180 1.00 78.00 99 ILE A CA 1
ATOM 801 C C . ILE A 1 99 ? 8.621 -1.120 -12.826 1.00 78.00 99 ILE A C 1
ATOM 803 O O . ILE A 1 99 ? 9.335 -0.641 -11.949 1.00 78.00 99 ILE A O 1
ATOM 807 N N . ARG A 1 100 ? 7.917 -2.237 -12.641 1.00 83.50 100 ARG A N 1
ATOM 808 C CA . ARG A 1 100 ? 7.967 -3.025 -11.405 1.00 83.50 100 ARG A CA 1
ATOM 809 C C . ARG A 1 100 ? 8.663 -4.345 -11.682 1.00 83.50 100 ARG A C 1
ATOM 811 O O . ARG A 1 100 ? 8.221 -5.086 -12.550 1.00 83.50 100 ARG A O 1
ATOM 818 N N . LEU A 1 101 ? 9.739 -4.613 -10.952 1.00 83.62 101 LEU A N 1
ATOM 819 C CA . LEU A 1 101 ? 10.602 -5.775 -11.150 1.00 83.62 101 LEU A CA 1
ATOM 820 C C . LEU A 1 101 ? 10.981 -6.409 -9.807 1.00 83.62 101 LEU A C 1
ATOM 822 O O . LEU A 1 101 ? 11.002 -5.710 -8.792 1.00 83.62 101 LEU A O 1
ATOM 826 N N . PRO A 1 102 ? 11.298 -7.711 -9.766 1.00 85.44 102 PRO A N 1
ATOM 827 C CA . PRO A 1 102 ? 11.860 -8.357 -8.584 1.00 85.44 102 PRO A CA 1
ATOM 828 C C . PRO A 1 102 ? 13.075 -7.622 -7.991 1.00 85.44 102 PRO A C 1
ATOM 830 O O . PRO A 1 102 ? 13.840 -6.942 -8.673 1.00 85.44 102 PRO A O 1
ATOM 833 N N . LYS A 1 103 ? 13.293 -7.760 -6.677 1.00 80.12 103 LYS A N 1
ATOM 834 C CA . LYS A 1 103 ? 14.385 -7.053 -5.973 1.00 80.12 103 LYS A CA 1
ATOM 835 C C . LYS A 1 103 ? 15.792 -7.442 -6.438 1.00 80.12 103 LYS A C 1
ATOM 837 O O . LYS A 1 103 ? 16.709 -6.639 -6.257 1.00 80.12 103 LYS A O 1
ATOM 842 N N . ASN A 1 104 ? 15.944 -8.637 -7.003 1.00 82.81 104 ASN A N 1
ATOM 843 C CA . ASN A 1 104 ? 17.178 -9.196 -7.555 1.00 82.81 104 ASN A CA 1
ATOM 844 C C . ASN A 1 104 ? 17.351 -8.931 -9.062 1.00 82.81 104 ASN A C 1
ATOM 846 O O . ASN A 1 104 ? 18.284 -9.465 -9.655 1.00 82.81 104 ASN A O 1
ATOM 850 N N . SER A 1 105 ? 16.470 -8.139 -9.680 1.00 81.19 105 SER A N 1
ATOM 851 C CA . SER A 1 105 ? 16.549 -7.852 -11.109 1.00 81.19 105 SER A CA 1
ATOM 852 C C . SER A 1 105 ? 17.816 -7.097 -11.491 1.00 81.19 105 SER A C 1
ATOM 854 O O . SER A 1 105 ? 18.279 -6.189 -10.796 1.00 81.19 105 SER A O 1
ATOM 856 N N . THR A 1 106 ? 18.350 -7.478 -12.642 1.00 80.12 106 THR A N 1
ATOM 857 C CA . THR A 1 106 ? 19.515 -6.889 -13.290 1.00 80.12 106 THR A CA 1
ATOM 858 C C . THR A 1 106 ? 19.097 -5.818 -14.294 1.00 80.12 106 THR A C 1
ATOM 860 O O . THR A 1 106 ? 17.929 -5.693 -14.662 1.00 80.12 106 THR A O 1
ATOM 863 N N . VAL A 1 107 ? 20.070 -5.061 -14.807 1.00 73.75 107 VAL A N 1
ATOM 864 C CA . VAL A 1 107 ? 19.834 -4.112 -15.909 1.00 73.75 107 VAL A CA 1
ATOM 865 C C . VAL A 1 107 ? 19.275 -4.824 -17.152 1.00 73.75 107 VAL A C 1
ATOM 867 O O . VAL A 1 107 ? 18.444 -4.256 -17.856 1.00 73.75 107 VAL A O 1
ATOM 870 N N . GLY A 1 108 ? 19.668 -6.080 -17.399 1.00 76.06 108 GLY A N 1
ATOM 871 C CA . GLY A 1 108 ? 19.137 -6.882 -18.505 1.00 76.06 108 GLY A CA 1
ATOM 872 C C . GLY A 1 108 ? 17.631 -7.135 -18.390 1.00 76.06 108 GLY A C 1
ATOM 873 O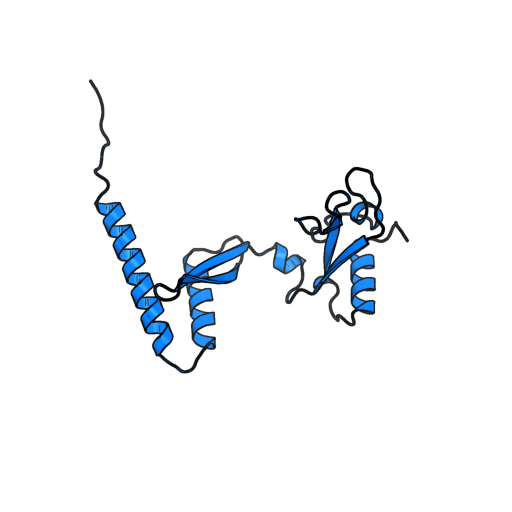 O . GLY A 1 108 ? 16.912 -7.020 -19.382 1.00 76.06 108 GLY A O 1
ATOM 874 N N . ASP A 1 109 ? 17.140 -7.384 -17.176 1.00 77.75 109 ASP A N 1
ATOM 875 C CA . ASP A 1 109 ? 15.714 -7.613 -16.915 1.00 77.75 109 ASP A CA 1
ATOM 876 C C . ASP A 1 109 ? 14.886 -6.345 -17.151 1.00 77.75 109 ASP A C 1
ATOM 878 O O . ASP A 1 109 ? 13.809 -6.405 -17.742 1.00 77.75 109 ASP A O 1
ATOM 882 N N . VAL A 1 110 ? 15.430 -5.181 -16.772 1.00 73.94 110 VAL A N 1
ATOM 883 C CA . VAL A 1 110 ? 14.818 -3.873 -17.061 1.00 73.94 110 VAL A CA 1
ATOM 884 C C . VAL A 1 110 ? 14.673 -3.669 -18.565 1.00 73.94 110 VAL A C 1
ATOM 886 O O . VAL A 1 110 ? 13.610 -3.278 -19.041 1.00 73.94 110 VAL A O 1
ATOM 889 N N . LEU A 1 111 ? 15.728 -3.963 -19.328 1.00 75.50 111 LEU A N 1
ATOM 890 C CA . LEU A 1 111 ? 15.714 -3.803 -20.780 1.00 75.50 111 LEU A CA 1
ATOM 891 C C . LEU A 1 111 ? 14.723 -4.747 -21.454 1.00 75.50 111 LEU A C 1
ATOM 893 O O . LEU A 1 111 ? 14.057 -4.343 -22.405 1.00 75.50 111 LEU A O 1
ATOM 897 N N . ASN A 1 112 ? 14.603 -5.978 -20.966 1.00 77.62 112 ASN A N 1
ATOM 898 C CA . ASN A 1 112 ? 13.652 -6.944 -21.503 1.00 77.62 112 ASN A CA 1
ATOM 899 C C . ASN A 1 112 ? 12.197 -6.556 -21.203 1.00 77.62 112 ASN A C 1
ATOM 901 O O . ASN A 1 112 ? 11.357 -6.687 -22.091 1.00 77.62 112 ASN A O 1
ATOM 905 N N . ASP A 1 113 ? 11.903 -6.021 -20.014 1.00 75.50 113 ASP A N 1
ATOM 906 C CA . ASP A 1 113 ? 10.565 -5.521 -19.660 1.00 75.50 113 ASP A CA 1
ATOM 907 C C . ASP A 1 113 ? 10.168 -4.281 -20.481 1.00 75.50 113 ASP A C 1
ATOM 909 O O . ASP A 1 113 ? 9.044 -4.183 -20.974 1.00 75.50 113 ASP A O 1
ATOM 913 N N . ILE A 1 114 ? 11.108 -3.356 -20.712 1.00 72.62 114 ILE A N 1
ATOM 914 C CA . ILE A 1 114 ? 10.878 -2.214 -21.612 1.00 72.62 114 ILE A CA 1
ATOM 915 C C . ILE A 1 114 ? 10.614 -2.713 -23.030 1.00 72.62 114 ILE A C 1
ATOM 917 O O . ILE A 1 114 ? 9.649 -2.291 -23.665 1.00 72.62 114 ILE A O 1
ATOM 921 N N . LYS A 1 115 ? 11.452 -3.630 -23.527 1.00 69.06 115 LYS A N 1
ATOM 922 C CA . LYS A 1 115 ? 11.300 -4.211 -24.862 1.00 69.06 115 LYS A CA 1
ATOM 923 C C . LYS A 1 115 ? 9.934 -4.867 -25.025 1.00 69.06 115 LYS A C 1
ATOM 925 O O . LYS A 1 115 ? 9.237 -4.541 -25.978 1.00 69.06 115 LYS A O 1
ATOM 930 N N . SER A 1 116 ? 9.526 -5.742 -24.105 1.00 69.06 116 SER A N 1
ATOM 931 C CA . SER A 1 116 ? 8.240 -6.445 -24.196 1.00 69.06 116 SER A CA 1
ATOM 932 C C . SER A 1 116 ? 7.060 -5.470 -24.224 1.00 69.06 116 SER A C 1
ATOM 934 O O . SER A 1 116 ? 6.183 -5.605 -25.074 1.00 69.06 116 SER A O 1
ATOM 936 N N . LYS A 1 117 ? 7.079 -4.417 -23.398 1.00 64.81 117 LYS A N 1
ATOM 937 C CA . LYS A 1 117 ? 6.052 -3.364 -23.406 1.00 64.81 117 LYS A CA 1
ATOM 938 C C . LYS A 1 117 ? 6.026 -2.560 -24.706 1.00 64.81 117 LYS A C 1
ATOM 940 O O . LYS A 1 117 ? 4.948 -2.188 -25.156 1.00 64.81 117 LYS A O 1
ATOM 945 N N . VAL A 1 118 ? 7.178 -2.332 -25.340 1.00 56.81 118 VAL A N 1
ATOM 946 C CA . VAL A 1 118 ? 7.263 -1.690 -26.664 1.00 56.81 118 VAL A CA 1
ATOM 947 C C . VAL A 1 118 ? 6.708 -2.604 -27.764 1.00 56.81 118 VAL A C 1
ATOM 949 O O . VAL A 1 118 ? 5.982 -2.119 -28.629 1.00 56.81 118 VAL A O 1
ATOM 952 N N . TYR A 1 119 ? 6.965 -3.918 -27.707 1.00 51.03 119 TYR A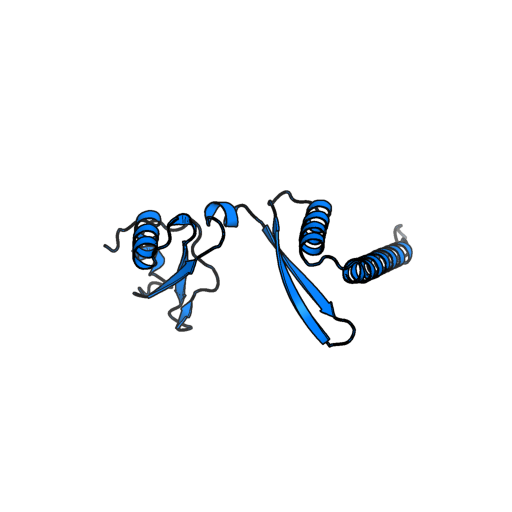 N 1
ATOM 953 C CA . TYR A 1 119 ? 6.440 -4.889 -28.681 1.00 51.03 119 TYR A CA 1
ATOM 954 C C . TYR A 1 119 ? 4.914 -5.043 -28.628 1.00 51.03 119 TYR A C 1
ATOM 956 O O . TYR A 1 119 ? 4.289 -5.209 -29.671 1.00 51.03 119 TYR A O 1
ATOM 964 N N . PHE A 1 120 ? 4.300 -4.944 -27.446 1.00 44.66 120 PHE A N 1
ATOM 965 C CA . PHE A 1 120 ? 2.837 -4.935 -27.324 1.00 44.66 120 PHE A CA 1
ATOM 966 C C . PHE A 1 120 ? 2.198 -3.602 -27.740 1.00 44.66 120 PHE A C 1
ATOM 968 O O . PHE A 1 120 ? 0.992 -3.556 -27.974 1.00 44.66 120 PHE A O 1
ATOM 975 N N . CYS A 1 121 ? 2.977 -2.519 -27.850 1.00 42.78 121 CYS A N 1
ATOM 976 C CA . CYS A 1 121 ? 2.429 -1.182 -28.049 1.00 42.78 121 CYS A CA 1
ATOM 977 C C . CYS A 1 121 ? 2.106 -0.839 -29.514 1.00 42.78 121 CYS A C 1
ATOM 979 O O . CYS A 1 121 ? 1.363 0.108 -29.714 1.00 42.78 121 CYS A O 1
ATOM 981 N N . THR A 1 122 ? 2.572 -1.551 -30.555 1.00 43.19 122 THR A N 1
ATOM 982 C CA . THR A 1 122 ? 2.076 -1.311 -31.940 1.00 43.19 122 THR A CA 1
ATOM 983 C C . THR A 1 122 ? 2.502 -2.377 -32.970 1.00 43.19 122 THR A C 1
ATOM 985 O O . THR A 1 122 ? 3.606 -2.909 -32.881 1.00 43.19 122 THR A O 1
ATOM 988 N N . PRO A 1 123 ? 1.714 -2.594 -34.047 1.00 46.19 123 PRO A N 1
ATOM 989 C CA . PRO A 1 123 ? 2.140 -3.300 -35.260 1.00 46.19 123 PRO A CA 1
ATOM 990 C C . PRO A 1 123 ? 2.975 -2.420 -36.220 1.00 46.19 123 PRO A C 1
ATOM 992 O O . PRO A 1 123 ? 2.967 -2.645 -37.428 1.00 46.19 123 PRO A O 1
ATOM 995 N N . TYR A 1 124 ? 3.704 -1.408 -35.730 1.00 47.56 124 TYR A N 1
ATOM 996 C CA . TYR A 1 124 ? 4.415 -0.454 -36.590 1.00 47.56 124 TYR A CA 1
ATOM 997 C C . TYR A 1 124 ? 5.876 -0.279 -36.149 1.00 47.56 124 TYR A C 1
ATOM 999 O O . TYR A 1 124 ? 6.183 0.361 -35.146 1.00 47.56 124 TYR A O 1
ATOM 1007 N N . LEU A 1 125 ? 6.779 -0.837 -36.964 1.00 45.84 125 LEU A N 1
ATOM 1008 C CA . LEU A 1 125 ? 8.251 -0.892 -36.883 1.00 45.84 125 LEU A CA 1
ATOM 1009 C C . LEU A 1 125 ? 8.996 0.434 -36.583 1.00 45.84 125 LEU A C 1
ATOM 1011 O O . LEU A 1 125 ? 10.219 0.432 -36.446 1.00 45.84 125 LEU A O 1
ATOM 1015 N N . TRP A 1 126 ? 8.303 1.568 -36.500 1.00 47.47 126 TRP A N 1
ATOM 1016 C CA . TRP A 1 126 ? 8.905 2.903 -36.496 1.00 47.47 126 TRP A CA 1
ATOM 1017 C C . TRP A 1 126 ? 9.361 3.373 -35.099 1.00 47.47 126 TRP A C 1
ATOM 1019 O O . TRP A 1 126 ? 10.406 4.008 -34.980 1.00 47.47 126 TRP A O 1
ATOM 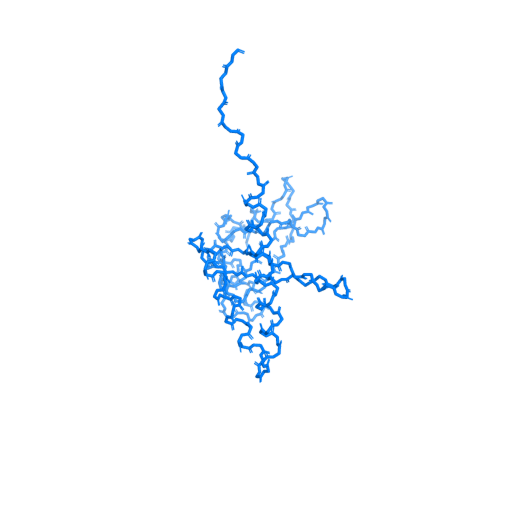1029 N N . CYS A 1 127 ? 8.672 2.975 -34.018 1.00 44.03 127 CYS A N 1
ATOM 1030 C CA . CYS A 1 127 ? 9.090 3.308 -32.642 1.00 44.03 127 CYS A CA 1
ATOM 1031 C C . CYS A 1 127 ? 10.365 2.569 -32.199 1.00 44.03 127 CYS A C 1
ATOM 1033 O O . CYS A 1 127 ? 11.169 3.103 -31.435 1.00 44.03 127 CYS A O 1
ATOM 1035 N N . VAL A 1 128 ? 10.578 1.347 -32.699 1.00 48.41 128 VAL A N 1
ATOM 1036 C CA . VAL A 1 128 ? 11.736 0.518 -32.329 1.00 48.41 128 VAL A CA 1
ATOM 1037 C C . VAL A 1 128 ? 13.034 1.111 -32.876 1.00 48.41 128 VAL A C 1
ATOM 1039 O O . VAL A 1 128 ? 14.031 1.138 -32.156 1.00 48.41 128 VAL A O 1
ATOM 1042 N N . PHE A 1 129 ? 13.020 1.650 -34.101 1.00 49.22 129 PHE A N 1
ATOM 1043 C CA . PHE A 1 129 ? 14.198 2.286 -34.700 1.00 49.22 129 PHE A CA 1
ATOM 1044 C C . PHE A 1 129 ? 14.679 3.492 -33.887 1.00 49.22 129 PHE A C 1
ATOM 1046 O O . PHE A 1 129 ? 15.876 3.629 -33.645 1.00 49.22 129 PHE A O 1
ATOM 1053 N N . HIS A 1 130 ? 13.758 4.317 -33.388 1.00 53.03 130 HIS A N 1
ATOM 1054 C CA . HIS A 1 130 ? 14.125 5.509 -32.626 1.00 53.03 130 HIS A CA 1
ATOM 1055 C C . HIS A 1 130 ? 14.676 5.175 -31.231 1.00 53.03 130 HIS A C 1
ATOM 1057 O O . HIS A 1 130 ? 15.653 5.777 -30.788 1.00 53.03 130 HIS A O 1
ATOM 1063 N N . ILE A 1 131 ? 14.116 4.164 -30.557 1.00 53.31 131 ILE A N 1
ATOM 1064 C CA . ILE A 1 131 ? 14.608 3.718 -29.245 1.00 53.31 131 ILE A CA 1
ATOM 1065 C C . ILE A 1 131 ? 15.973 3.024 -29.372 1.00 53.31 131 ILE A C 1
ATOM 1067 O O . ILE A 1 131 ? 16.863 3.297 -28.567 1.00 53.31 131 ILE A O 1
ATOM 1071 N N . LEU A 1 132 ? 16.183 2.176 -30.390 1.00 48.94 132 LEU A N 1
ATOM 1072 C CA . LEU A 1 132 ? 17.483 1.528 -30.616 1.00 48.94 132 LEU A CA 1
ATOM 1073 C C . LEU A 1 132 ? 18.587 2.547 -30.928 1.00 48.94 132 LEU A C 1
ATOM 1075 O O . LEU A 1 132 ? 19.696 2.431 -30.405 1.00 48.94 132 LEU A O 1
ATOM 1079 N N . GLN A 1 133 ? 18.280 3.549 -31.755 1.00 49.16 133 GLN A N 1
ATOM 1080 C CA . GLN A 1 133 ? 19.241 4.571 -32.164 1.00 49.16 133 GLN A CA 1
ATOM 1081 C C . GLN A 1 133 ? 19.665 5.460 -30.986 1.00 49.16 133 GLN A C 1
ATOM 1083 O O . GLN A 1 133 ? 20.846 5.771 -30.845 1.00 49.16 133 GLN A O 1
ATOM 1088 N N . LEU A 1 134 ? 18.735 5.784 -30.082 1.00 50.03 134 LEU A N 1
ATOM 1089 C CA . LEU A 1 134 ? 19.023 6.528 -28.853 1.00 50.03 134 LEU A CA 1
ATOM 1090 C C . LEU A 1 134 ? 19.816 5.698 -27.833 1.00 50.03 134 LEU A C 1
ATOM 1092 O O . LEU A 1 134 ? 20.720 6.222 -27.185 1.00 50.03 134 LEU A O 1
ATOM 1096 N N . PHE A 1 135 ? 19.536 4.396 -27.722 1.00 58.41 135 PHE A N 1
ATOM 1097 C CA . PHE A 1 135 ? 20.272 3.507 -26.820 1.00 58.41 135 PHE A CA 1
ATOM 1098 C C . PHE A 1 135 ? 21.728 3.310 -27.269 1.00 58.41 135 PHE A C 1
ATOM 1100 O O . PHE A 1 135 ? 22.643 3.346 -26.449 1.00 58.41 135 PHE A O 1
ATOM 1107 N N . TYR A 1 136 ? 21.955 3.166 -28.578 1.00 52.91 136 TYR A N 1
ATOM 1108 C CA . TYR A 1 136 ? 23.298 3.090 -29.157 1.00 52.91 136 TYR A CA 1
ATOM 1109 C C . TYR A 1 136 ? 24.092 4.384 -28.926 1.00 52.91 136 TYR A C 1
ATOM 1111 O O . TYR A 1 136 ? 25.261 4.326 -28.544 1.00 52.91 136 TYR A O 1
ATOM 1119 N N . LEU A 1 137 ? 23.446 5.549 -29.063 1.00 52.75 137 LEU A N 1
ATOM 1120 C CA . LEU A 1 137 ? 24.075 6.844 -28.793 1.00 52.75 137 LEU A CA 1
ATOM 1121 C C . LEU A 1 137 ? 24.482 6.995 -27.317 1.00 52.75 137 LEU A C 1
ATOM 1123 O O . LEU A 1 137 ? 25.582 7.461 -27.025 1.00 52.75 137 LEU A O 1
ATOM 1127 N N . LEU A 1 138 ? 23.621 6.556 -26.393 1.00 50.03 138 LEU A N 1
ATOM 1128 C CA . LEU A 1 138 ? 23.860 6.637 -24.951 1.00 50.03 138 LEU A CA 1
ATOM 1129 C C . LEU A 1 138 ? 25.017 5.723 -24.506 1.00 50.03 138 LEU A C 1
ATOM 1131 O O . LEU A 1 138 ? 25.856 6.118 -23.692 1.00 50.03 138 LEU A O 1
ATOM 1135 N N . VAL A 1 139 ? 25.086 4.510 -25.066 1.00 57.72 139 VAL A N 1
ATOM 1136 C CA . VAL A 1 139 ? 26.179 3.556 -24.814 1.00 57.72 139 VAL A CA 1
ATOM 1137 C C . VAL A 1 139 ? 27.496 4.058 -25.417 1.00 57.72 139 VAL A C 1
ATOM 1139 O O . VAL A 1 139 ? 28.531 3.993 -24.758 1.00 57.72 139 VAL A O 1
ATOM 1142 N N . LEU A 1 140 ? 27.475 4.629 -26.626 1.00 52.81 140 LEU A N 1
ATOM 1143 C CA . LEU A 1 140 ? 28.664 5.245 -27.225 1.00 52.81 140 LEU A CA 1
ATOM 1144 C C . LEU A 1 140 ? 29.168 6.434 -26.409 1.00 52.81 140 LEU A C 1
ATOM 1146 O O . LEU A 1 140 ? 30.365 6.517 -26.148 1.00 52.81 140 LEU A O 1
ATOM 1150 N N . GLN A 1 141 ? 28.289 7.333 -25.963 1.00 45.69 141 GLN A N 1
ATOM 1151 C CA . GLN A 1 141 ? 28.695 8.458 -25.120 1.00 45.69 141 GLN A CA 1
ATOM 1152 C C . GLN A 1 141 ? 29.326 7.973 -23.813 1.00 45.69 141 GLN A C 1
ATOM 1154 O O . GLN A 1 141 ? 30.428 8.401 -23.482 1.00 45.69 141 GLN A O 1
ATOM 1159 N N . SER A 1 142 ? 28.701 7.030 -23.107 1.00 48.41 142 SER A N 1
ATOM 1160 C CA . SER A 1 142 ? 29.249 6.490 -21.853 1.00 48.41 142 SER A CA 1
ATOM 1161 C C . SER A 1 142 ? 30.580 5.742 -22.038 1.00 48.41 142 SER A C 1
ATOM 1163 O O . SER A 1 142 ? 31.473 5.895 -21.206 1.00 48.41 142 SER A O 1
ATOM 1165 N N . LEU A 1 143 ? 30.778 5.027 -23.152 1.00 42.62 143 LEU A N 1
ATOM 1166 C CA . LEU A 1 143 ? 32.074 4.430 -23.508 1.00 42.62 143 LEU A CA 1
ATOM 1167 C C . LEU A 1 143 ? 33.133 5.481 -23.875 1.00 42.62 143 LEU A C 1
ATOM 1169 O O . LEU A 1 143 ? 34.300 5.324 -23.524 1.00 42.62 143 LEU A O 1
ATOM 1173 N N . THR A 1 144 ? 32.733 6.573 -24.529 1.00 40.62 144 THR A N 1
ATOM 1174 C CA . THR A 1 144 ? 33.634 7.683 -24.884 1.00 40.62 144 THR A CA 1
ATOM 1175 C C . THR A 1 144 ? 34.099 8.418 -23.626 1.00 40.62 144 THR A C 1
ATOM 1177 O O . THR A 1 144 ? 35.286 8.688 -23.477 1.00 40.62 144 THR A O 1
ATOM 1180 N N . TYR A 1 145 ? 33.195 8.662 -22.671 1.00 39.72 145 TYR A N 1
ATOM 1181 C CA . TYR A 1 145 ? 33.545 9.206 -21.357 1.00 39.72 145 TYR A CA 1
ATOM 1182 C C . TYR A 1 145 ? 34.460 8.262 -20.570 1.00 39.72 145 TYR A C 1
ATOM 1184 O O . TYR A 1 145 ? 35.430 8.730 -19.986 1.00 39.72 145 TYR A O 1
ATOM 1192 N N . ALA A 1 146 ? 34.218 6.947 -20.598 1.00 45.75 146 ALA A N 1
ATOM 1193 C CA . ALA A 1 146 ? 35.068 5.968 -19.915 1.00 45.75 146 ALA A CA 1
ATOM 1194 C C . ALA A 1 146 ? 36.486 5.862 -20.512 1.00 45.75 146 ALA A C 1
ATOM 1196 O O . ALA A 1 146 ? 37.441 5.659 -19.768 1.00 45.75 146 ALA A O 1
ATOM 1197 N N . LEU A 1 147 ? 36.643 6.039 -21.829 1.00 42.12 147 LEU A N 1
ATOM 1198 C CA . LEU A 1 147 ? 37.948 6.063 -22.506 1.00 42.12 147 LEU A CA 1
ATOM 1199 C C . LEU A 1 147 ? 38.686 7.406 -22.363 1.00 42.12 147 LEU A C 1
ATOM 1201 O O . LEU A 1 147 ? 39.896 7.457 -22.568 1.00 42.12 147 LEU A O 1
ATOM 1205 N N . CYS A 1 148 ? 37.978 8.485 -22.014 1.00 38.03 148 CYS A N 1
ATOM 1206 C CA . CYS A 1 148 ? 38.539 9.833 -21.908 1.00 38.03 148 CYS A CA 1
ATOM 1207 C C . CYS A 1 148 ? 38.891 10.253 -20.465 1.00 38.03 148 CYS A C 1
ATOM 1209 O O . CYS A 1 148 ? 39.368 11.371 -20.270 1.00 38.03 148 CYS A O 1
ATOM 1211 N N . VAL A 1 149 ? 38.693 9.389 -19.457 1.00 39.59 149 VAL A N 1
ATOM 1212 C CA . VAL A 1 149 ? 39.250 9.592 -18.106 1.00 39.59 149 VAL A CA 1
ATOM 1213 C C . VAL A 1 149 ? 40.732 9.198 -18.142 1.00 39.59 149 VAL A C 1
ATOM 1215 O O . VAL A 1 149 ? 41.031 8.013 -18.297 1.00 39.59 149 VAL A O 1
ATOM 1218 N N . PRO A 1 150 ? 41.689 10.134 -17.997 1.00 39.25 150 PRO A N 1
ATOM 1219 C CA . PRO A 1 150 ? 43.096 9.775 -17.928 1.00 39.25 150 PRO A CA 1
ATOM 1220 C C . PRO A 1 150 ? 43.339 8.974 -16.649 1.00 39.25 150 PRO A C 1
ATOM 1222 O O . PRO A 1 150 ? 42.961 9.406 -15.558 1.00 39.25 150 PRO A O 1
ATOM 1225 N N . SER A 1 151 ? 43.996 7.823 -16.783 1.00 45.03 151 SER A N 1
ATOM 1226 C CA . SER A 1 151 ? 44.552 7.042 -15.679 1.00 45.03 151 SER A CA 1
ATOM 1227 C C . SER A 1 151 ? 45.545 7.885 -14.871 1.00 45.03 151 SER A C 1
ATOM 1229 O O . SER A 1 151 ? 46.747 7.840 -15.107 1.00 45.03 151 SER A O 1
ATOM 1231 N N . ALA A 1 152 ? 45.062 8.657 -13.900 1.00 42.75 152 ALA A N 1
ATOM 1232 C CA . ALA A 1 152 ? 45.895 9.303 -12.895 1.00 42.75 152 ALA A CA 1
ATOM 1233 C C . ALA A 1 152 ? 45.980 8.400 -11.654 1.00 42.75 152 ALA A C 1
ATOM 1235 O O . ALA A 1 152 ? 45.407 8.689 -10.606 1.00 42.75 152 ALA A O 1
ATOM 1236 N N . ILE A 1 153 ? 46.689 7.274 -11.783 1.00 45.53 153 ILE A N 1
ATOM 1237 C CA . ILE A 1 153 ? 47.171 6.475 -10.650 1.00 45.53 153 ILE A CA 1
ATOM 1238 C C . ILE A 1 153 ? 48.669 6.233 -10.851 1.00 45.53 153 ILE A C 1
ATOM 1240 O O . ILE A 1 153 ? 49.024 5.500 -11.762 1.00 45.53 153 ILE A O 1
ATOM 1244 N N . THR A 1 154 ? 49.479 6.868 -9.988 1.00 38.25 154 THR A N 1
ATOM 1245 C CA . THR A 1 154 ? 50.729 6.444 -9.290 1.00 38.25 154 THR A CA 1
ATOM 1246 C C . THR A 1 154 ? 51.559 7.714 -9.002 1.00 38.25 154 THR A C 1
ATOM 1248 O O . THR A 1 154 ? 52.011 8.345 -9.947 1.00 38.25 154 THR A O 1
ATOM 1251 N N . LYS A 1 155 ? 51.538 8.296 -7.783 1.00 37.44 155 LYS A N 1
ATOM 1252 C CA . LYS A 1 155 ? 52.404 8.046 -6.587 1.00 37.44 155 LYS A CA 1
ATOM 1253 C C . LYS A 1 155 ? 53.920 8.282 -6.827 1.00 37.44 155 LYS A C 1
ATOM 1255 O O . LYS A 1 155 ? 54.379 7.983 -7.918 1.00 37.44 155 LYS A O 1
ATOM 1260 N N . PRO A 1 156 ? 54.742 8.517 -5.780 1.00 57.16 156 PRO A N 1
ATOM 1261 C CA . PRO A 1 156 ? 54.809 9.631 -4.820 1.00 57.16 156 PRO A CA 1
ATOM 1262 C C . PRO A 1 156 ? 56.233 10.266 -4.809 1.00 57.16 156 PRO A C 1
ATOM 1264 O O . PRO A 1 156 ? 57.168 9.702 -5.374 1.00 57.16 156 PRO A O 1
ATOM 1267 N N . GLY A 1 157 ? 56.431 11.401 -4.138 1.00 38.66 157 GLY A N 1
ATOM 1268 C CA . GLY A 1 157 ? 57.757 11.995 -3.916 1.00 38.66 157 GLY A CA 1
ATOM 1269 C C . GLY A 1 157 ? 57.689 13.120 -2.909 1.00 38.66 157 GLY A C 1
ATOM 1270 O O . GLY A 1 157 ? 56.937 14.074 -3.200 1.00 38.66 157 GLY A O 1
#

pLDDT: mean 76.79, std 20.42, range [37.44, 97.81]

Sequence (157 aa):
SKAFTYDEVVEKVAQKLGVDDPTKIRLTSHNCYSQQPKPQPIKYRGVERLLDMLIHYNQTSDILYYEVLDIPLPELQALKTLKVTYHHGTKDEVSVHSIRLPKNSTVGDVLNDIKSKVYFCTPYLWCVFHILQLFYLLVLQSLTYALCVPSAITKPG

Radius of gyration: 23.26 Å; chains: 1; bounding box: 76×29×56 Å

Foldseek 3Di:
DQFDFPQRVLVVVCVVVVNPDSQQKWKFEADPVVRDTDPDTQARSNDGGSQVSQDDPNDGHPDMDIDGHPDGRVVQVQWDWDWDWDQDPPPSDIDTDIDTHGPPDDPVNVVVSVVVVVVVPDPDPPVVVVVVVVVVVVVVVVVVVVVPPDPPDDDDD

Secondary structure (DSSP, 8-state):
-TT-BHHHHHHHHHHHHT-S-GGGEEEEEEETTTTEE-SSPPPTT-SSBHHHHHEETTEEPS-EEEEE-SS-HHHHHHEEEEEEEEEETTTTEEEEEEEEEETT--HHHHHHHHHHHHHHH-S-THHHHHHHHHHHHHHHHHHHHHHSS--------